Protein AF-A0A3B3VKR7-F1 (afdb_monomer_lite)

Organism: NCBI:txid48699

Secondary structure (DSSP, 8-state):
---------TTS-------TTTTS-SS--GGGGGG---HHHHHHHHHHHHHHHHHHHHHHHHHHHHHHHHHHHHSTT--SSSPPPHHHHHHHHHHHHHHHHHHHHHTT-

InterPro domains:
  IPR011598 Myc-type, basic helix-loop-helix (bHLH) domain [PF00010] (49-99)
  IPR011598 Myc-type, basic helix-loop-helix (bHLH) domain [PS50888] (48-100)
  IPR011598 Myc-type, basic helix-loop-helix (bHLH) domain [SM00353] (54-106)
  IPR036638 Helix-loop-helix DNA-binding domain superfamily [G3DSA:4.10.280.10] (43-102)
  IPR036638 Helix-loop-helix DNA-binding domain superfamily [SSF47459] (47-99)
  IPR050359 Basic helix-loop-helix transcription factors [PTHR19290] (41-98)

Sequence (109 aa):
CGGPSGRVGIDGREFCEASPCAIVELRLGPALHYLQPDRCALERAQRRRRLAANARERRRMLGLNVAFDRLRSVIPNLESEKKLSKSETLQMAQIYIKSSSIHSADVRE

Radius of gyration: 29.19 Å; chains: 1; bounding box: 73×37×66 Å

pLDDT: mean 73.1, std 21.74, range [35.59, 98.5]

Foldseek 3Di:
DDDDPDDDDPPPDPPPVPDPPPPPPPDDDPPPPVPDPPVVVVVVVVVVVVVVVVVVVVVVVVVVVVVLVVLLVPQPPSPDPDDDDPVVSVVSSVVRVVVVVVVVVVVPD

Structure (mmCIF, N/CA/C/O backbone):
data_AF-A0A3B3VKR7-F1
#
_entry.id   AF-A0A3B3VKR7-F1
#
loop_
_atom_site.group_PDB
_atom_site.id
_atom_site.type_symbol
_atom_site.label_atom_id
_atom_site.label_alt_id
_atom_site.label_comp_id
_atom_site.label_asym_id
_atom_site.label_entity_id
_atom_site.label_seq_id
_atom_site.pdbx_PDB_ins_code
_atom_site.Cartn_x
_atom_site.Cartn_y
_atom_site.Cartn_z
_atom_site.occupancy
_atom_site.B_iso_or_equiv
_atom_site.auth_seq_id
_atom_site.auth_comp_id
_atom_site.auth_asym_id
_atom_site.auth_atom_id
_atom_site.pdbx_PDB_model_num
ATOM 1 N N . CYS A 1 1 ? 25.132 9.930 -29.732 1.00 36.75 1 CYS A N 1
ATOM 2 C CA . CYS A 1 1 ? 24.495 10.605 -28.582 1.00 36.75 1 CYS A CA 1
ATOM 3 C C . CYS A 1 1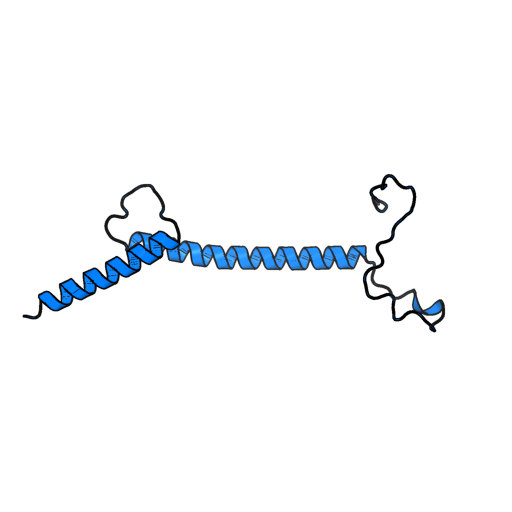 ? 25.061 10.042 -27.283 1.00 36.75 1 CYS A C 1
ATOM 5 O O . CYS A 1 1 ? 24.827 8.873 -27.026 1.00 36.75 1 CYS A O 1
ATOM 7 N N . GLY A 1 2 ? 25.812 10.858 -26.529 1.00 41.97 2 GLY A N 1
ATOM 8 C CA . GLY A 1 2 ? 26.263 10.611 -25.148 1.00 41.97 2 GLY A CA 1
ATOM 9 C C . GLY A 1 2 ? 27.109 9.355 -24.917 1.00 41.97 2 GLY A C 1
ATOM 10 O O . GLY A 1 2 ? 26.554 8.298 -24.638 1.00 41.97 2 GLY A O 1
ATOM 11 N N . GLY A 1 3 ? 28.438 9.479 -25.006 1.00 41.31 3 GLY A N 1
ATOM 12 C CA . GLY A 1 3 ? 29.381 8.430 -24.589 1.00 41.31 3 GLY A CA 1
ATOM 13 C C . GLY A 1 3 ? 29.294 8.112 -23.085 1.00 41.31 3 GLY A C 1
ATOM 14 O O . GLY A 1 3 ? 28.635 8.847 -22.343 1.00 41.31 3 GLY A O 1
ATOM 15 N N . PRO A 1 4 ? 29.924 7.018 -22.617 1.00 46.22 4 PRO A N 1
ATOM 16 C CA . PRO A 1 4 ? 29.790 6.574 -21.238 1.00 46.22 4 PRO A CA 1
ATOM 17 C C . PRO A 1 4 ? 30.470 7.587 -20.315 1.00 46.22 4 PRO A C 1
ATOM 19 O O . PRO A 1 4 ? 31.675 7.810 -20.389 1.00 46.22 4 PRO A O 1
ATOM 22 N N . SER A 1 5 ? 29.695 8.224 -19.439 1.00 46.44 5 SER A N 1
ATOM 23 C CA . SER A 1 5 ? 30.244 9.025 -18.348 1.00 46.44 5 SER A CA 1
ATOM 24 C C . SER A 1 5 ? 30.885 8.093 -17.320 1.00 46.44 5 SER A C 1
ATOM 26 O O . SER A 1 5 ? 30.229 7.648 -16.379 1.00 46.44 5 SER A O 1
ATOM 28 N N . GLY A 1 6 ? 32.165 7.781 -17.515 1.00 44.81 6 GLY A N 1
ATOM 29 C CA . GLY A 1 6 ? 33.011 7.210 -16.474 1.00 44.81 6 GLY A CA 1
ATOM 30 C C . GLY A 1 6 ? 33.289 8.268 -15.407 1.00 44.81 6 GLY A C 1
ATOM 31 O O . GLY A 1 6 ? 33.649 9.401 -15.727 1.00 44.81 6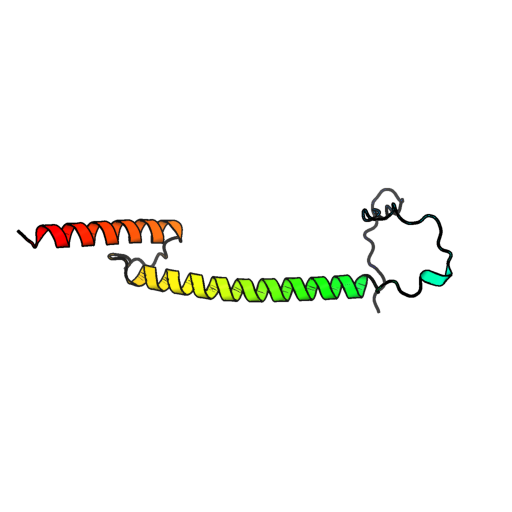 GLY A O 1
ATOM 32 N N . ARG A 1 7 ? 33.103 7.928 -14.129 1.00 50.44 7 ARG A N 1
ATOM 33 C CA . ARG A 1 7 ? 33.692 8.721 -13.044 1.00 50.44 7 ARG A CA 1
ATOM 34 C C . ARG A 1 7 ? 35.173 8.369 -12.984 1.00 50.44 7 ARG A C 1
ATOM 36 O O . ARG A 1 7 ? 35.508 7.209 -12.775 1.00 50.44 7 ARG A O 1
ATOM 43 N N . VAL A 1 8 ? 36.033 9.363 -13.171 1.00 45.84 8 VAL A N 1
ATOM 44 C CA . VAL A 1 8 ? 37.482 9.229 -12.995 1.00 45.84 8 VAL A CA 1
ATOM 45 C C . VAL A 1 8 ? 37.765 9.057 -11.501 1.00 45.84 8 VAL A C 1
ATOM 47 O O . VAL A 1 8 ? 37.496 9.959 -10.709 1.00 45.84 8 VAL A O 1
ATOM 50 N N . GLY A 1 9 ? 38.249 7.877 -11.111 1.00 45.81 9 GLY A N 1
ATOM 51 C CA . GLY A 1 9 ? 38.840 7.638 -9.795 1.00 45.81 9 GLY A CA 1
ATOM 52 C C . GLY A 1 9 ? 40.265 8.197 -9.731 1.00 45.81 9 GLY A C 1
ATOM 53 O O . GLY A 1 9 ? 40.959 8.259 -10.743 1.00 45.81 9 GLY A O 1
ATOM 54 N N . ILE A 1 10 ? 40.692 8.603 -8.537 1.00 50.38 10 ILE A N 1
ATOM 55 C CA . ILE A 1 10 ? 41.917 9.379 -8.275 1.00 50.38 10 ILE A CA 1
ATOM 56 C C . ILE A 1 10 ? 43.250 8.622 -8.459 1.00 50.38 10 ILE A C 1
ATOM 58 O O . ILE A 1 10 ? 44.297 9.248 -8.349 1.00 50.38 10 ILE A O 1
ATOM 62 N N . ASP A 1 11 ? 43.237 7.331 -8.809 1.00 44.78 11 ASP A N 1
ATOM 63 C CA . ASP A 1 11 ? 44.452 6.497 -8.908 1.00 44.78 11 ASP A CA 1
ATOM 64 C C . ASP A 1 11 ? 44.808 6.030 -10.332 1.00 44.78 11 ASP A C 1
ATOM 66 O O . ASP A 1 11 ? 45.650 5.149 -10.509 1.00 44.78 11 ASP A O 1
ATOM 70 N N . GLY A 1 12 ? 44.187 6.595 -11.374 1.00 43.94 12 GLY A N 1
ATOM 71 C CA . GLY A 1 12 ? 44.636 6.417 -12.766 1.00 43.94 12 GLY A CA 1
ATOM 72 C C . GLY A 1 12 ? 44.639 4.977 -13.306 1.00 43.94 12 GLY A C 1
ATOM 73 O O . GLY A 1 12 ? 45.137 4.741 -14.404 1.00 43.94 12 GLY A O 1
ATOM 74 N N . ARG A 1 13 ? 44.074 4.009 -12.575 1.00 41.12 13 ARG A N 1
ATOM 75 C CA . ARG A 1 13 ? 43.765 2.666 -13.074 1.00 41.12 13 ARG A CA 1
ATOM 76 C C . ARG A 1 13 ? 42.264 2.567 -13.294 1.00 41.12 13 ARG A C 1
ATOM 78 O O . ARG A 1 13 ? 41.493 2.683 -12.344 1.00 41.12 13 ARG A O 1
ATOM 85 N N . GLU A 1 14 ? 41.855 2.319 -14.536 1.00 38.94 14 GLU A N 1
ATOM 86 C CA . GLU A 1 14 ? 40.519 1.815 -14.857 1.00 38.94 14 GLU A CA 1
ATOM 87 C C . GLU A 1 14 ? 40.344 0.446 -14.192 1.00 38.94 14 GLU A C 1
ATOM 89 O O . GLU A 1 14 ? 40.630 -0.603 -14.765 1.00 38.94 14 GLU A O 1
ATOM 94 N N . PHE A 1 15 ? 39.888 0.446 -12.942 1.00 35.59 15 PHE A N 1
ATOM 95 C CA . PHE A 1 15 ? 39.282 -0.740 -12.366 1.00 35.59 15 PHE A CA 1
ATOM 96 C C . PHE A 1 15 ? 37.910 -0.900 -13.017 1.00 35.59 15 PHE A C 1
ATOM 98 O O . PHE A 1 15 ? 36.893 -0.409 -12.529 1.00 35.59 15 PHE A O 1
ATOM 105 N N . CYS A 1 16 ? 37.882 -1.607 -14.144 1.00 44.03 16 CYS A N 1
ATOM 106 C CA . CYS A 1 16 ? 36.711 -2.385 -14.500 1.00 44.03 16 CYS A CA 1
ATOM 107 C C . CYS A 1 16 ? 36.526 -3.389 -13.360 1.00 44.03 16 CYS A C 1
ATOM 109 O O . CYS A 1 16 ? 37.195 -4.421 -13.347 1.00 44.03 16 CYS A O 1
ATOM 111 N N . GLU A 1 17 ? 35.690 -3.074 -12.363 1.00 43.47 17 GLU A N 1
ATOM 112 C CA . GLU A 1 17 ? 35.211 -4.089 -11.426 1.00 43.47 17 GLU A CA 1
ATOM 113 C C . GLU A 1 17 ? 34.597 -5.204 -12.272 1.00 43.47 17 GLU A C 1
ATOM 115 O O . GLU A 1 17 ? 33.516 -5.072 -12.855 1.00 43.47 17 GLU A O 1
ATOM 120 N N . ALA A 1 18 ? 35.364 -6.280 -12.424 1.00 46.53 18 ALA A N 1
ATOM 121 C CA . ALA A 1 18 ? 34.959 -7.456 -13.149 1.00 46.53 18 ALA A CA 1
ATOM 122 C C . ALA A 1 18 ? 33.720 -8.016 -12.447 1.00 46.53 18 ALA A C 1
ATOM 124 O O . ALA A 1 18 ? 33.784 -8.561 -11.348 1.00 46.53 18 ALA A O 1
ATOM 125 N N . SER A 1 19 ? 32.569 -7.843 -13.095 1.00 49.25 19 SER A N 1
ATOM 126 C CA . SER A 1 19 ? 31.324 -8.508 -12.727 1.00 49.25 19 SER A CA 1
ATOM 127 C C . SER A 1 19 ? 31.571 -10.031 -12.653 1.00 49.25 19 SER A C 1
ATOM 129 O O . SER A 1 19 ? 32.258 -10.568 -13.527 1.00 49.25 19 SER A O 1
ATOM 131 N N . PRO A 1 20 ? 31.038 -10.745 -11.642 1.00 49.56 20 PRO A N 1
ATOM 132 C CA . PRO A 1 20 ? 31.593 -11.996 -11.096 1.00 49.56 20 PRO A CA 1
ATOM 133 C C . PRO A 1 20 ? 31.426 -13.265 -11.960 1.00 49.56 20 PRO A C 1
ATOM 135 O O . PRO A 1 20 ? 31.461 -14.374 -11.437 1.00 49.56 20 PRO A O 1
ATOM 138 N N . CYS A 1 21 ? 31.274 -13.150 -13.280 1.00 46.84 21 CYS A N 1
ATOM 139 C CA . CYS A 1 21 ? 31.112 -14.303 -14.176 1.00 46.84 21 CYS A CA 1
ATOM 140 C C . CYS A 1 21 ? 32.344 -14.596 -15.051 1.00 46.84 21 CYS A C 1
ATOM 142 O O . CYS A 1 21 ? 32.295 -15.492 -15.891 1.00 46.84 21 CYS A O 1
ATOM 144 N N . ALA A 1 22 ? 33.461 -13.890 -14.852 1.00 46.84 22 ALA A N 1
ATOM 145 C CA . ALA A 1 22 ? 34.687 -14.037 -15.644 1.00 46.84 22 ALA A CA 1
ATOM 146 C C . ALA A 1 22 ? 35.528 -15.294 -15.300 1.00 46.84 22 ALA A C 1
ATOM 148 O O . ALA A 1 22 ? 36.752 -15.247 -15.331 1.00 46.84 22 ALA A O 1
ATOM 149 N N . ILE A 1 23 ? 34.892 -16.423 -14.962 1.00 48.56 23 ILE A N 1
ATOM 150 C CA . ILE A 1 23 ? 35.570 -17.729 -14.787 1.00 48.56 23 ILE A CA 1
ATOM 151 C C . ILE A 1 23 ? 35.311 -18.665 -15.985 1.00 48.56 23 ILE A C 1
ATOM 153 O O . ILE A 1 23 ? 35.904 -19.735 -16.081 1.00 48.56 23 ILE A O 1
ATOM 157 N N . VAL A 1 24 ? 34.494 -18.260 -16.965 1.00 48.22 24 VAL A N 1
ATOM 158 C CA . VAL A 1 24 ? 34.157 -19.109 -18.124 1.00 48.22 24 VAL A CA 1
ATOM 159 C C . VAL A 1 24 ? 34.626 -18.495 -19.444 1.00 48.22 24 VAL A C 1
ATOM 161 O O . VAL A 1 24 ? 33.865 -18.411 -20.399 1.00 48.22 24 VAL A O 1
ATOM 164 N N . GLU A 1 25 ? 35.875 -18.031 -19.517 1.00 50.16 25 GLU A N 1
ATOM 165 C CA . GLU A 1 25 ? 36.420 -17.469 -20.765 1.00 50.16 25 GLU A CA 1
ATOM 166 C C . GLU A 1 25 ? 37.803 -18.029 -21.119 1.00 50.16 25 GLU A C 1
ATOM 168 O O . GLU A 1 25 ? 38.749 -17.316 -21.437 1.00 50.16 25 GLU A O 1
ATOM 173 N N . LEU A 1 26 ? 37.921 -19.358 -21.101 1.00 50.84 26 LEU A N 1
ATOM 174 C CA . LEU A 1 26 ? 39.020 -20.055 -21.763 1.00 50.84 26 LEU A CA 1
ATOM 175 C C . LEU A 1 26 ? 38.446 -21.041 -22.787 1.00 50.84 26 LEU A C 1
ATOM 177 O O . LEU A 1 26 ? 37.963 -22.107 -22.415 1.00 50.84 26 LEU A O 1
ATOM 181 N N . ARG A 1 27 ? 38.588 -20.674 -24.075 1.00 49.75 27 ARG A N 1
ATOM 182 C CA . ARG A 1 27 ? 38.515 -21.508 -25.304 1.00 49.75 27 ARG A CA 1
ATOM 183 C C . ARG A 1 27 ? 37.345 -21.341 -26.290 1.00 49.75 27 ARG A C 1
ATOM 185 O O . ARG A 1 27 ? 36.948 -22.329 -26.898 1.00 49.75 27 ARG A O 1
ATOM 192 N N . LEU A 1 28 ? 36.878 -20.130 -26.594 1.00 47.75 28 LEU A N 1
ATOM 193 C CA . LEU A 1 28 ? 36.127 -19.898 -27.845 1.00 47.75 28 LEU A CA 1
ATOM 194 C C . LEU A 1 28 ? 36.591 -18.589 -28.503 1.00 47.75 28 LEU A C 1
ATOM 196 O O . LEU A 1 28 ? 36.655 -17.555 -27.853 1.00 47.75 28 LEU A O 1
ATOM 200 N N . GLY A 1 29 ? 37.003 -18.670 -29.772 1.00 50.06 29 GLY A N 1
ATOM 201 C CA . GLY A 1 29 ? 37.674 -17.593 -30.510 1.00 50.06 29 GLY A CA 1
ATOM 202 C C . GLY A 1 29 ? 36.813 -16.349 -30.816 1.00 50.06 29 GLY A C 1
ATOM 203 O O . GLY A 1 29 ? 35.619 -16.316 -30.519 1.00 50.06 29 GLY A O 1
ATOM 204 N N . PRO A 1 30 ? 37.398 -15.330 -31.479 1.00 55.03 30 PRO A N 1
ATOM 205 C CA . PRO A 1 30 ? 36.837 -13.975 -31.619 1.00 55.03 30 PRO A CA 1
ATOM 206 C C . PRO A 1 30 ? 35.536 -13.857 -32.442 1.00 55.03 30 PRO A C 1
ATOM 208 O O . PRO A 1 30 ? 34.953 -12.778 -32.518 1.00 55.03 30 PRO A O 1
ATOM 211 N N . ALA A 1 31 ? 35.038 -14.946 -33.032 1.00 51.69 31 ALA A N 1
ATOM 212 C CA . ALA A 1 31 ? 33.827 -14.950 -33.855 1.00 51.69 31 ALA A CA 1
ATOM 213 C C . ALA A 1 31 ? 32.506 -14.924 -33.053 1.00 51.69 31 ALA A C 1
ATOM 215 O O . ALA A 1 31 ? 31.459 -14.655 -33.638 1.00 51.69 31 ALA A O 1
ATOM 216 N N . LEU A 1 32 ? 32.517 -15.171 -31.734 1.00 47.47 32 LEU A N 1
ATOM 217 C CA . LEU A 1 32 ? 31.286 -15.199 -30.917 1.00 47.47 32 LEU A CA 1
ATOM 218 C C . LEU A 1 32 ? 30.973 -13.890 -30.168 1.00 47.47 32 LEU A C 1
ATOM 220 O O . LEU A 1 32 ? 29.984 -13.817 -29.442 1.00 47.47 32 LEU A O 1
ATOM 224 N N . HIS A 1 33 ? 31.757 -12.828 -30.364 1.00 50.44 33 HIS A N 1
ATOM 225 C CA . HIS A 1 33 ? 31.560 -11.559 -29.649 1.00 50.44 33 HIS A CA 1
ATOM 226 C C . HIS A 1 33 ? 30.389 -10.702 -30.197 1.00 50.44 33 HIS A C 1
ATOM 228 O O . HIS A 1 33 ? 29.950 -9.754 -29.552 1.00 50.44 33 HIS A O 1
ATOM 234 N N . TYR A 1 34 ? 29.828 -11.041 -31.365 1.00 49.16 34 TYR A N 1
ATOM 235 C CA . TYR A 1 34 ? 28.805 -10.235 -32.060 1.00 49.16 34 TYR A CA 1
ATOM 236 C C . TYR A 1 34 ? 27.357 -10.425 -31.572 1.00 49.16 34 TYR A C 1
ATOM 238 O O . TYR A 1 34 ? 26.442 -9.806 -32.110 1.00 49.16 34 TYR A O 1
ATOM 246 N N . LEU A 1 35 ? 27.128 -11.250 -30.548 1.00 55.62 35 LEU A N 1
ATOM 247 C CA . LEU A 1 35 ? 25.798 -11.489 -29.967 1.00 55.62 35 LEU A CA 1
ATOM 248 C C . LEU A 1 35 ? 25.722 -11.124 -28.477 1.00 55.62 35 LEU A C 1
ATOM 250 O O . LEU A 1 35 ? 24.847 -11.614 -27.763 1.00 55.62 35 LEU A O 1
ATOM 254 N N . GLN A 1 36 ? 26.610 -10.261 -27.977 1.00 54.91 36 GLN A N 1
ATOM 255 C CA . GLN A 1 36 ? 26.451 -9.732 -26.623 1.00 54.91 36 GLN A CA 1
ATOM 256 C C . GLN A 1 36 ? 25.362 -8.641 -26.611 1.00 54.91 36 GLN A C 1
ATOM 258 O O . GLN A 1 36 ? 25.486 -7.650 -27.332 1.00 54.91 36 GLN A O 1
ATOM 263 N N . PRO A 1 37 ? 24.283 -8.792 -25.813 1.00 57.81 37 PRO A N 1
ATOM 264 C CA . PRO A 1 37 ? 23.248 -7.773 -25.693 1.00 57.81 37 PRO A CA 1
ATOM 265 C C . PRO A 1 37 ? 23.877 -6.455 -25.247 1.00 57.81 37 PRO A C 1
ATOM 267 O O . PRO A 1 37 ? 24.616 -6.433 -24.261 1.00 57.81 37 PRO A O 1
ATOM 270 N N . ASP A 1 38 ? 23.560 -5.366 -25.945 1.00 73.00 38 ASP A N 1
ATOM 271 C CA . ASP A 1 38 ? 24.039 -4.027 -25.606 1.00 73.00 38 ASP A CA 1
ATOM 272 C C . ASP A 1 38 ? 23.735 -3.735 -24.122 1.00 73.00 38 ASP A C 1
ATOM 274 O O . ASP A 1 38 ? 22.569 -3.640 -23.712 1.00 73.00 38 ASP A O 1
ATOM 278 N N . ARG A 1 39 ? 24.780 -3.680 -23.279 1.00 68.69 39 ARG A N 1
ATOM 279 C CA . ARG A 1 39 ? 24.643 -3.664 -21.808 1.00 68.69 39 ARG A CA 1
ATOM 280 C C . ARG A 1 39 ? 23.797 -2.480 -21.337 1.00 68.69 39 ARG A C 1
ATOM 282 O O . ARG A 1 39 ? 22.963 -2.633 -20.445 1.00 68.69 39 ARG A O 1
ATOM 289 N N . CYS A 1 40 ? 23.890 -1.350 -22.039 1.00 76.75 40 CYS A N 1
ATOM 290 C CA . CYS A 1 40 ? 23.039 -0.184 -21.816 1.00 76.75 40 CYS A CA 1
ATOM 291 C C . CYS A 1 40 ? 21.545 -0.479 -22.051 1.00 76.75 40 CYS A C 1
ATOM 293 O O . CYS A 1 40 ? 20.675 0.023 -21.333 1.00 76.75 40 CYS A O 1
ATOM 295 N N . ALA A 1 41 ? 21.202 -1.266 -23.073 1.00 83.88 41 ALA A N 1
ATOM 296 C CA . ALA A 1 41 ? 19.819 -1.629 -23.370 1.00 83.88 41 ALA A CA 1
ATOM 297 C C . ALA A 1 41 ? 19.247 -2.583 -22.311 1.00 83.88 41 ALA A C 1
ATOM 299 O O . ALA A 1 41 ? 18.093 -2.411 -21.892 1.00 83.88 41 ALA A O 1
ATOM 300 N N . LEU A 1 42 ? 20.063 -3.527 -21.831 1.00 84.44 42 LEU A N 1
ATOM 301 C CA . LEU A 1 42 ? 19.696 -4.441 -20.751 1.00 84.44 42 LEU A CA 1
ATOM 302 C C . LEU A 1 42 ? 19.456 -3.687 -19.437 1.00 84.44 42 LEU A C 1
ATOM 304 O O . LEU A 1 42 ? 18.407 -3.866 -18.817 1.00 84.44 42 LEU A O 1
ATOM 308 N N . GLU A 1 43 ? 20.353 -2.782 -19.051 1.00 85.25 43 GLU A N 1
ATOM 309 C CA . GLU A 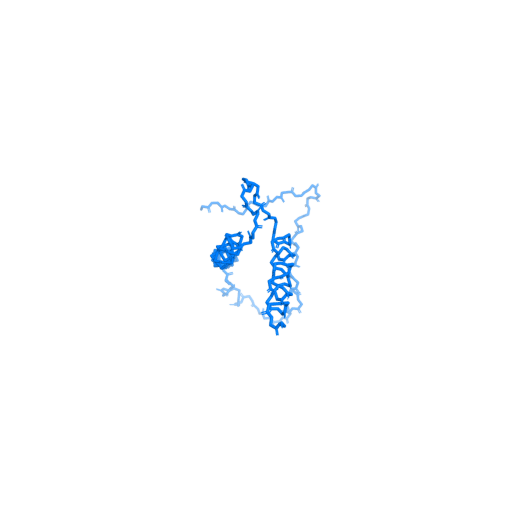1 43 ? 20.193 -1.946 -17.855 1.00 85.25 43 GLU A CA 1
ATOM 310 C C . GLU A 1 43 ? 18.936 -1.072 -17.927 1.00 85.25 43 GLU A C 1
ATOM 312 O O . GLU A 1 43 ? 18.145 -1.017 -16.979 1.00 85.25 43 GLU A O 1
ATOM 317 N N . ARG A 1 44 ? 18.675 -0.435 -19.078 1.00 90.56 44 ARG A N 1
ATOM 318 C CA . ARG A 1 44 ? 17.436 0.334 -19.290 1.00 90.56 44 ARG A CA 1
ATOM 319 C C . ARG A 1 44 ? 16.199 -0.557 -19.174 1.00 90.56 44 ARG A C 1
ATOM 321 O O . ARG A 1 44 ? 15.208 -0.145 -18.568 1.00 90.56 44 ARG A O 1
ATOM 328 N N . ALA A 1 45 ? 16.234 -1.773 -19.719 1.00 91.44 45 ALA A N 1
ATOM 329 C CA . ALA A 1 45 ? 15.135 -2.729 -19.604 1.00 91.44 45 ALA A CA 1
ATOM 330 C C . ALA A 1 45 ? 14.909 -3.179 -18.152 1.00 91.44 45 ALA A C 1
ATOM 332 O O . ALA A 1 45 ? 13.767 -3.186 -17.686 1.00 91.44 45 ALA A O 1
ATOM 333 N N . GLN A 1 46 ? 15.975 -3.479 -17.410 1.00 93.56 46 GLN A N 1
ATOM 334 C CA . GLN A 1 46 ? 15.910 -3.810 -15.985 1.00 93.56 46 GLN A CA 1
ATOM 335 C C . GLN A 1 46 ? 15.352 -2.643 -15.162 1.00 93.56 46 GLN A C 1
ATOM 337 O O . GLN A 1 46 ? 14.466 -2.841 -14.325 1.00 93.56 46 GLN A O 1
ATOM 342 N N . ARG A 1 47 ? 15.784 -1.407 -15.446 1.00 94.44 47 ARG A N 1
ATOM 343 C CA . ARG A 1 47 ? 15.249 -0.194 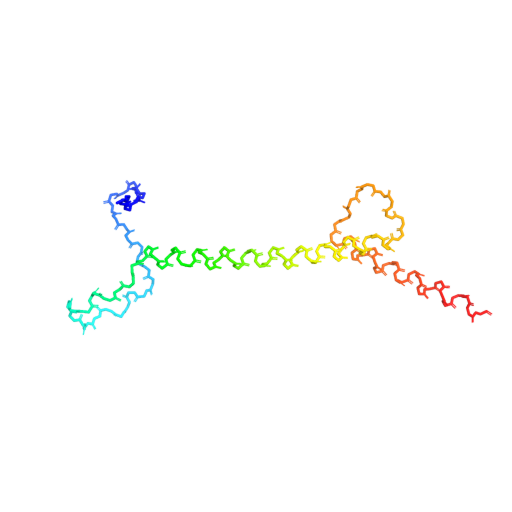-14.812 1.00 94.44 47 ARG A CA 1
ATOM 344 C C . ARG A 1 47 ? 13.751 -0.051 -15.063 1.00 94.44 47 ARG A C 1
ATOM 346 O O . ARG A 1 47 ? 13.001 0.162 -14.114 1.00 94.44 47 ARG A O 1
ATOM 353 N N . ARG A 1 48 ? 13.294 -0.230 -16.309 1.00 95.81 48 ARG A N 1
ATOM 354 C CA . ARG A 1 48 ? 11.860 -0.211 -16.656 1.00 95.81 48 ARG A CA 1
ATOM 355 C C . ARG A 1 48 ? 11.074 -1.277 -15.890 1.00 95.81 48 ARG A C 1
ATOM 357 O O . ARG A 1 48 ? 10.026 -0.963 -15.329 1.00 95.81 48 ARG A O 1
ATOM 364 N N . ARG A 1 49 ? 11.594 -2.507 -15.801 1.00 96.50 49 ARG A N 1
ATOM 365 C CA . ARG A 1 49 ? 10.966 -3.603 -15.038 1.00 96.50 49 ARG A CA 1
ATOM 366 C C . ARG A 1 49 ? 10.833 -3.257 -13.554 1.00 96.50 49 ARG A C 1
ATOM 368 O O . ARG A 1 49 ? 9.745 -3.410 -13.000 1.00 96.50 49 ARG A O 1
ATOM 375 N N . ARG A 1 50 ? 11.894 -2.728 -12.935 1.00 97.69 50 ARG A N 1
ATOM 376 C CA . ARG A 1 50 ? 11.872 -2.256 -11.539 1.00 97.69 50 ARG A CA 1
ATOM 377 C C . ARG A 1 50 ? 10.853 -1.140 -11.323 1.00 97.69 50 ARG A C 1
ATOM 379 O O . ARG A 1 50 ? 10.067 -1.211 -10.386 1.00 97.69 50 ARG A O 1
ATOM 386 N N . LEU A 1 51 ? 10.820 -0.135 -12.199 1.00 97.94 51 LEU A N 1
ATOM 387 C CA . LEU A 1 51 ? 9.856 0.967 -12.101 1.00 97.94 51 LEU A CA 1
ATOM 388 C C . LEU A 1 51 ? 8.408 0.471 -12.213 1.00 97.94 51 LEU A C 1
ATOM 390 O O . LEU A 1 51 ? 7.558 0.873 -11.418 1.00 97.94 51 LEU A O 1
ATOM 394 N N . ALA A 1 52 ? 8.138 -0.444 -13.147 1.00 97.62 52 ALA A N 1
ATOM 395 C CA . ALA A 1 52 ? 6.825 -1.062 -13.292 1.00 97.62 52 ALA A CA 1
ATOM 396 C C . ALA A 1 52 ? 6.433 -1.878 -12.047 1.00 97.62 52 ALA A C 1
ATOM 398 O O . ALA A 1 52 ? 5.293 -1.785 -11.593 1.00 97.62 52 ALA A O 1
ATOM 399 N N . ALA A 1 53 ? 7.370 -2.633 -11.464 1.00 97.69 53 ALA A N 1
ATOM 400 C CA . ALA A 1 53 ? 7.149 -3.365 -10.217 1.00 97.69 53 ALA A CA 1
ATOM 401 C C . ALA A 1 53 ? 6.835 -2.423 -9.043 1.00 97.69 53 ALA A C 1
ATOM 403 O O . ALA A 1 53 ? 5.825 -2.607 -8.368 1.00 97.69 53 ALA A O 1
ATOM 404 N N . ASN A 1 54 ? 7.613 -1.352 -8.875 1.00 98.50 54 ASN A N 1
ATOM 405 C CA . ASN A 1 54 ? 7.380 -0.347 -7.835 1.00 98.50 54 ASN A CA 1
ATOM 406 C C . ASN A 1 54 ? 6.026 0.360 -8.004 1.00 98.50 54 ASN A C 1
ATOM 408 O O . ASN A 1 54 ? 5.354 0.674 -7.025 1.00 98.50 54 ASN A O 1
ATOM 412 N N . ALA A 1 55 ? 5.595 0.621 -9.241 1.00 98.44 55 ALA A N 1
ATOM 413 C CA . ALA A 1 55 ? 4.275 1.191 -9.504 1.00 98.44 55 ALA A CA 1
ATOM 414 C C . ALA A 1 55 ? 3.138 0.237 -9.100 1.00 98.44 55 ALA A C 1
ATOM 416 O O . ALA A 1 55 ? 2.130 0.692 -8.559 1.00 98.44 55 ALA A O 1
ATOM 417 N N . ARG A 1 56 ? 3.300 -1.073 -9.325 1.00 98.44 56 ARG A N 1
ATOM 418 C CA . ARG A 1 56 ? 2.331 -2.082 -8.871 1.00 98.44 56 ARG A CA 1
ATOM 419 C C . ARG A 1 56 ? 2.259 -2.149 -7.349 1.00 98.44 56 ARG A C 1
ATOM 421 O O . ARG A 1 56 ? 1.156 -2.102 -6.814 1.00 98.44 56 ARG A O 1
ATOM 428 N N . GLU A 1 57 ? 3.399 -2.173 -6.661 1.00 98.38 57 GLU A N 1
ATOM 429 C CA . GLU A 1 57 ? 3.400 -2.239 -5.194 1.00 98.38 57 GLU A CA 1
ATOM 430 C C . GLU A 1 57 ? 2.810 -0.976 -4.564 1.00 98.38 57 GLU A C 1
ATOM 432 O O . GLU A 1 57 ? 2.034 -1.070 -3.619 1.00 98.38 57 GLU A O 1
ATOM 437 N N . ARG A 1 58 ? 3.066 0.208 -5.140 1.00 98.44 58 ARG A N 1
ATOM 438 C CA . ARG A 1 58 ? 2.403 1.445 -4.696 1.00 98.44 58 ARG A CA 1
ATOM 439 C C . ARG A 1 58 ? 0.879 1.348 -4.778 1.00 98.44 58 ARG A C 1
ATOM 441 O O . ARG A 1 58 ? 0.205 1.759 -3.840 1.00 98.44 58 ARG A O 1
ATOM 448 N N . ARG A 1 59 ? 0.331 0.773 -5.855 1.00 98.06 59 ARG A N 1
ATOM 449 C CA . ARG A 1 59 ? -1.121 0.543 -5.977 1.00 98.06 59 ARG A CA 1
ATOM 450 C C . ARG A 1 59 ? -1.634 -0.471 -4.956 1.00 98.06 59 ARG A C 1
ATOM 452 O O . ARG A 1 59 ? -2.666 -0.225 -4.340 1.00 98.06 59 ARG A O 1
ATOM 459 N N . ARG A 1 60 ? -0.901 -1.567 -4.733 1.00 98.19 60 ARG A N 1
ATOM 460 C CA . ARG A 1 60 ? -1.237 -2.563 -3.703 1.00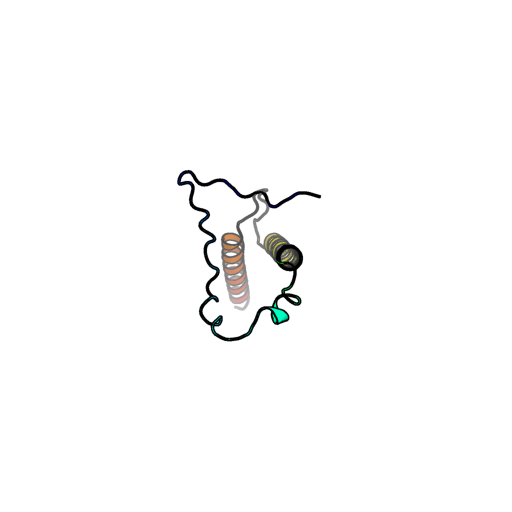 98.19 60 ARG A CA 1
ATOM 461 C C . ARG A 1 60 ? -1.304 -1.919 -2.315 1.00 98.19 60 ARG A C 1
ATOM 463 O O . ARG A 1 60 ? -2.292 -2.073 -1.602 1.00 98.19 60 ARG A O 1
ATOM 470 N N . MET A 1 61 ? -0.282 -1.136 -1.973 1.00 98.25 61 MET A N 1
ATOM 471 C CA . MET A 1 61 ? -0.185 -0.439 -0.693 1.00 98.25 61 MET A CA 1
ATOM 472 C C . MET A 1 61 ? -1.230 0.663 -0.527 1.00 98.25 61 MET A C 1
ATOM 474 O O . MET A 1 61 ? -1.709 0.859 0.587 1.00 98.25 61 MET A O 1
ATOM 478 N N . LEU A 1 62 ? -1.624 1.352 -1.604 1.00 97.31 62 LEU A N 1
ATOM 479 C CA . LEU A 1 62 ? -2.736 2.304 -1.567 1.00 97.31 62 LEU A CA 1
ATOM 480 C C . LEU A 1 62 ? -4.035 1.610 -1.139 1.00 97.31 62 LEU A C 1
ATOM 482 O O . LEU A 1 62 ? -4.701 2.098 -0.233 1.00 97.31 62 LEU A O 1
ATOM 486 N N . GLY A 1 63 ? -4.352 0.448 -1.721 1.00 96.81 63 GLY A N 1
ATOM 487 C CA . GLY A 1 63 ? -5.528 -0.339 -1.333 1.00 96.81 63 GLY A CA 1
ATOM 488 C C . GLY A 1 63 ? -5.507 -0.751 0.142 1.00 96.81 63 GLY A C 1
ATOM 489 O O . GLY A 1 63 ? -6.501 -0.592 0.848 1.00 96.81 63 GLY A O 1
ATOM 490 N N . LEU A 1 64 ? -4.347 -1.192 0.639 1.00 97.06 64 LEU A N 1
ATOM 491 C CA . LEU A 1 64 ? -4.164 -1.493 2.061 1.00 97.06 64 LEU A CA 1
ATOM 492 C C . LEU A 1 64 ? -4.379 -0.250 2.933 1.00 97.06 64 LEU A C 1
ATOM 494 O O . LEU A 1 64 ? -5.051 -0.326 3.957 1.00 97.06 64 LEU A O 1
ATOM 498 N N . ASN A 1 65 ? -3.827 0.899 2.544 1.00 96.44 65 ASN A N 1
ATOM 499 C CA . ASN A 1 65 ? -3.975 2.132 3.314 1.00 96.44 65 ASN A CA 1
ATOM 500 C C . ASN A 1 65 ? -5.443 2.593 3.372 1.00 96.44 65 ASN A C 1
ATOM 502 O O . ASN A 1 65 ? -5.892 2.990 4.442 1.00 96.44 65 ASN A O 1
ATOM 506 N N . VAL A 1 66 ? -6.203 2.442 2.280 1.00 96.06 66 VAL A N 1
ATOM 507 C CA . VAL A 1 66 ? -7.655 2.703 2.263 1.00 96.06 66 VAL A CA 1
ATOM 508 C C . VAL A 1 66 ? -8.395 1.789 3.242 1.00 96.06 66 VAL A C 1
ATOM 510 O O . VAL A 1 66 ? -9.288 2.244 3.952 1.00 96.06 66 VAL A O 1
ATOM 513 N N . ALA A 1 67 ? -8.024 0.509 3.332 1.00 96.31 67 ALA A N 1
ATOM 514 C CA . ALA A 1 67 ? -8.612 -0.400 4.316 1.00 96.31 67 ALA A CA 1
ATOM 515 C C . ALA A 1 67 ? -8.296 0.025 5.762 1.00 96.31 67 ALA A C 1
ATOM 517 O O . ALA A 1 67 ? -9.173 -0.033 6.620 1.00 96.31 67 ALA A O 1
ATOM 518 N N . PHE A 1 68 ? -7.081 0.518 6.028 1.00 95.81 68 PHE A N 1
ATOM 519 C CA . PHE A 1 68 ? -6.731 1.097 7.329 1.00 95.81 68 PHE A CA 1
ATOM 520 C C . PHE A 1 68 ? -7.546 2.355 7.648 1.00 95.81 68 PHE A C 1
ATOM 522 O O . PHE A 1 68 ? -7.960 2.528 8.789 1.00 95.81 68 PHE A O 1
ATOM 529 N N . ASP A 1 69 ? -7.804 3.221 6.667 1.00 92.75 69 ASP A N 1
ATOM 530 C CA . ASP A 1 69 ? -8.652 4.403 6.864 1.00 92.75 69 ASP A CA 1
ATOM 531 C C . ASP A 1 69 ? -10.103 4.014 7.182 1.00 92.75 69 ASP A C 1
ATOM 533 O O . ASP A 1 69 ? -10.711 4.583 8.087 1.00 92.75 69 ASP A O 1
ATOM 537 N N . ARG A 1 70 ? -10.635 2.976 6.525 1.00 93.62 70 ARG A N 1
ATOM 538 C CA . ARG A 1 70 ? -11.946 2.405 6.876 1.00 93.62 70 ARG A CA 1
ATOM 539 C C . ARG A 1 70 ? -11.954 1.822 8.287 1.00 93.62 70 ARG A C 1
ATOM 541 O O . ARG A 1 70 ? -12.888 2.076 9.037 1.00 93.62 70 ARG A O 1
ATOM 548 N N . LEU A 1 71 ? -10.907 1.093 8.673 1.00 93.94 71 LEU A N 1
ATOM 549 C CA . LEU A 1 71 ? -10.783 0.561 10.030 1.00 93.94 71 LEU A CA 1
ATOM 550 C C . LEU A 1 71 ? -10.770 1.686 11.077 1.00 93.94 71 LEU A C 1
ATOM 552 O O . LEU A 1 71 ? -11.438 1.580 12.095 1.00 93.94 71 LEU A O 1
ATOM 556 N N . ARG A 1 72 ? -10.070 2.792 10.808 1.00 92.88 72 ARG A N 1
ATOM 557 C CA . ARG A 1 72 ? -10.060 3.971 11.689 1.00 92.88 72 ARG A CA 1
ATOM 558 C C . ARG A 1 72 ? -11.448 4.577 11.883 1.00 92.88 72 ARG A C 1
ATOM 560 O O . ARG A 1 72 ? -11.759 4.976 12.994 1.00 92.88 72 ARG A O 1
ATOM 567 N N . SER A 1 73 ? -12.277 4.601 10.837 1.00 90.56 73 SER A N 1
ATOM 568 C CA . SER A 1 73 ? -13.629 5.177 10.908 1.00 90.56 73 SER A CA 1
ATOM 569 C C . SER A 1 73 ? -14.604 4.411 11.807 1.00 90.56 73 SER A C 1
ATOM 571 O O . SER A 1 73 ? -15.605 4.979 12.225 1.00 90.56 73 SER A O 1
ATOM 573 N N . VAL A 1 74 ? -14.326 3.137 12.105 1.00 90.88 74 VAL A N 1
ATOM 574 C CA . VAL A 1 74 ? -15.190 2.293 12.951 1.00 90.88 74 VAL A CA 1
ATOM 575 C C . VAL A 1 74 ? -14.661 2.126 14.377 1.00 90.88 74 VAL A C 1
ATOM 577 O O . VAL A 1 74 ? -15.332 1.518 15.205 1.00 90.88 74 VAL A O 1
ATOM 580 N N . ILE A 1 75 ? -13.460 2.631 14.677 1.00 89.44 75 ILE A N 1
ATOM 581 C CA . ILE A 1 75 ? -12.897 2.600 16.030 1.00 89.44 75 ILE A CA 1
ATOM 582 C C . ILE A 1 75 ? -13.506 3.767 16.830 1.00 89.44 75 ILE A C 1
ATOM 584 O O . ILE A 1 75 ? -13.351 4.918 16.415 1.00 89.44 75 ILE A O 1
ATOM 588 N N . PRO A 1 76 ? -14.168 3.511 17.976 1.00 85.25 76 PRO A N 1
ATOM 589 C CA . PRO A 1 76 ? -14.777 4.565 18.787 1.00 85.25 76 PRO A CA 1
ATOM 590 C C . PRO A 1 76 ? -13.752 5.584 19.294 1.00 85.25 76 PRO A C 1
ATOM 592 O O . PRO A 1 76 ? -12.599 5.238 19.553 1.00 85.25 76 PRO A O 1
ATOM 595 N N . ASN A 1 77 ? -14.196 6.827 19.501 1.00 70.38 77 ASN A N 1
ATOM 596 C CA . ASN A 1 77 ? -13.399 7.952 20.014 1.00 70.38 77 ASN A CA 1
ATOM 597 C C . ASN A 1 77 ? -12.245 8.408 19.107 1.00 70.38 77 ASN A C 1
ATOM 599 O O . ASN A 1 77 ? -11.385 9.174 19.541 1.00 70.38 77 ASN A O 1
ATOM 603 N N . LEU A 1 78 ? -12.234 7.999 17.835 1.00 66.62 78 LEU A N 1
ATOM 604 C CA . LEU A 1 78 ? -11.280 8.493 16.845 1.00 66.62 78 LEU A CA 1
ATOM 605 C C . LEU A 1 78 ? -11.742 9.794 16.165 1.00 66.62 78 LEU A C 1
ATOM 607 O O . LEU A 1 78 ? -11.497 10.006 14.983 1.00 66.62 78 LEU A O 1
ATOM 611 N N . GLU A 1 79 ? -12.395 10.680 16.920 1.00 58.03 79 GLU A N 1
ATOM 612 C CA . GLU A 1 79 ? -12.794 12.023 16.463 1.00 58.03 79 GLU A CA 1
ATOM 613 C C . GLU A 1 79 ? -11.650 13.046 16.559 1.00 58.03 79 GLU A C 1
ATOM 615 O O . GLU A 1 79 ? -11.845 14.251 16.432 1.00 58.03 79 GLU A O 1
ATOM 620 N N . SER A 1 80 ? -10.424 12.589 16.810 1.00 58.81 80 SER A N 1
ATOM 621 C CA . SER A 1 80 ? -9.251 13.458 16.814 1.00 58.81 80 SER A CA 1
ATOM 622 C C . SER A 1 80 ? -8.752 13.646 15.380 1.00 58.81 80 SER A C 1
ATOM 624 O O . SER A 1 80 ? -8.510 12.662 14.685 1.00 58.81 80 SER A O 1
ATOM 626 N N . GLU A 1 81 ? -8.468 14.883 14.956 1.00 66.44 81 GLU A N 1
ATOM 627 C CA . GLU A 1 81 ? -7.836 15.189 13.651 1.00 66.44 81 GLU A CA 1
ATOM 628 C C . GLU A 1 81 ? -6.503 14.442 13.403 1.00 66.44 81 GLU A C 1
ATOM 630 O O . GLU A 1 81 ? -5.965 14.409 12.292 1.00 66.44 81 GLU A O 1
ATOM 635 N N . LYS A 1 82 ? -5.948 13.807 14.441 1.00 79.00 82 LYS A N 1
ATOM 636 C CA . LYS A 1 82 ? -4.713 13.036 14.392 1.00 79.00 82 LYS A CA 1
ATOM 637 C C . LYS A 1 82 ? -4.948 11.607 13.887 1.00 79.00 82 LYS A C 1
ATOM 639 O O . LYS A 1 82 ? -5.454 10.742 14.597 1.00 79.00 82 LYS A O 1
ATOM 644 N N . LYS A 1 83 ? -4.439 11.315 12.686 1.00 84.12 83 LYS A N 1
ATOM 645 C CA . LYS A 1 83 ? -4.374 9.947 12.145 1.00 84.12 83 LYS A CA 1
ATOM 646 C C . LYS A 1 83 ? -3.428 9.063 12.969 1.00 84.12 83 LYS A C 1
ATOM 648 O O . LYS A 1 83 ? -2.228 9.325 13.021 1.00 84.12 83 LYS A O 1
ATOM 653 N N 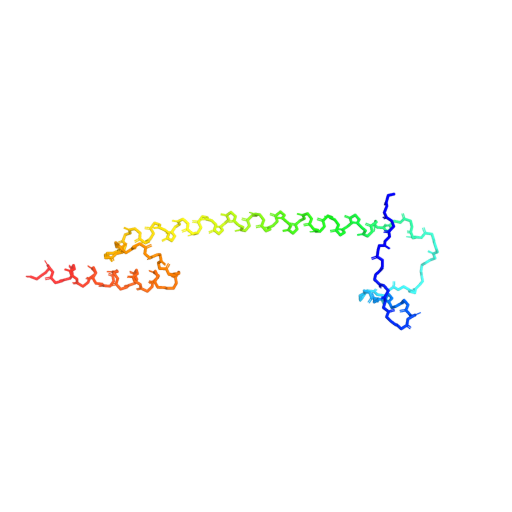. LEU A 1 84 ? -3.955 7.977 13.536 1.00 87.12 84 LEU A N 1
ATOM 654 C CA . LEU A 1 84 ? -3.160 6.948 14.217 1.00 87.12 84 LEU A CA 1
ATOM 655 C C . LEU A 1 84 ? -2.208 6.216 13.263 1.00 87.12 84 LEU A C 1
ATOM 657 O O . LEU A 1 84 ? -2.538 5.945 12.097 1.00 87.12 84 LEU A O 1
ATOM 661 N N . SER A 1 85 ? -1.057 5.792 13.786 1.00 93.56 85 SER A N 1
ATOM 662 C CA . SER A 1 85 ? -0.168 4.869 13.083 1.00 93.56 85 SER A CA 1
ATOM 663 C C . SER A 1 85 ? -0.856 3.520 12.832 1.00 93.56 85 SER A C 1
ATOM 665 O O . SER A 1 85 ? -1.892 3.188 13.416 1.00 93.56 85 SER A O 1
ATOM 667 N N . LYS A 1 86 ? -0.280 2.706 11.940 1.00 94.50 86 LYS A N 1
ATOM 668 C CA . LYS A 1 86 ? -0.820 1.369 11.636 1.00 94.50 86 LYS A CA 1
ATOM 669 C C . LYS A 1 86 ? -0.842 0.469 12.872 1.00 94.50 86 LYS A C 1
ATOM 671 O O . LYS A 1 86 ? -1.823 -0.235 13.073 1.00 94.50 86 LYS A O 1
ATOM 676 N N . SER A 1 87 ? 0.203 0.524 13.699 1.00 96.19 87 SER A N 1
ATOM 677 C CA . SER A 1 87 ? 0.288 -0.274 14.927 1.00 96.19 87 SER A CA 1
ATOM 678 C C . SER A 1 87 ? -0.798 0.118 15.921 1.00 96.19 87 SER A C 1
ATOM 680 O O . SER A 1 87 ? -1.553 -0.736 16.374 1.00 96.19 87 SER A O 1
ATOM 682 N N . GLU A 1 88 ? -0.922 1.416 16.202 1.00 93.00 88 GLU A N 1
ATOM 683 C CA . GLU A 1 88 ? -1.934 1.932 17.132 1.00 93.00 88 GLU A CA 1
ATOM 684 C C . GLU A 1 88 ? -3.348 1.595 16.647 1.00 93.00 88 GLU A C 1
ATOM 686 O O . GLU A 1 88 ? -4.181 1.152 17.429 1.00 93.00 88 GLU A O 1
ATOM 691 N N . THR A 1 89 ? -3.605 1.717 15.338 1.00 93.94 89 THR A N 1
ATOM 692 C CA . THR A 1 89 ? -4.906 1.352 14.749 1.00 93.94 89 THR A CA 1
ATOM 693 C C . THR A 1 89 ? -5.248 -0.120 15.024 1.00 93.94 89 THR A C 1
ATOM 695 O O . THR A 1 89 ? -6.378 -0.428 15.394 1.00 93.94 89 THR A O 1
ATOM 698 N N . LEU A 1 90 ? -4.282 -1.036 14.881 1.00 95.69 90 LEU A N 1
ATOM 699 C CA . LEU A 1 90 ? -4.499 -2.462 15.157 1.00 95.69 90 LEU A CA 1
ATOM 700 C C . LEU A 1 90 ? -4.725 -2.735 16.648 1.00 95.69 90 LEU A C 1
ATOM 702 O O . LEU A 1 90 ? -5.610 -3.516 16.992 1.00 95.69 90 LEU A O 1
ATOM 706 N N . GLN A 1 91 ? -3.961 -2.083 17.526 1.00 94.12 91 GLN A N 1
ATOM 707 C CA . GLN A 1 91 ? -4.129 -2.215 18.976 1.00 94.12 91 GLN A CA 1
ATOM 708 C C . GLN A 1 91 ? -5.516 -1.735 19.418 1.00 94.12 91 GLN A C 1
ATOM 710 O O . GLN A 1 91 ? -6.219 -2.452 20.128 1.00 94.12 91 GLN A O 1
ATOM 715 N N . MET A 1 92 ? -5.949 -0.570 18.934 1.00 92.81 92 MET A N 1
ATOM 716 C CA . MET A 1 92 ? -7.273 -0.026 19.238 1.00 92.81 92 MET A CA 1
ATOM 717 C C . MET A 1 92 ? -8.398 -0.909 18.697 1.00 92.81 92 MET A C 1
ATOM 719 O O . MET A 1 92 ? -9.365 -1.161 19.411 1.00 92.81 92 MET A O 1
ATOM 723 N N . ALA A 1 93 ? -8.255 -1.449 17.484 1.00 93.88 93 ALA A N 1
ATOM 724 C CA . ALA A 1 93 ? -9.225 -2.391 16.929 1.00 93.88 93 ALA A CA 1
ATOM 725 C C . ALA A 1 93 ? -9.360 -3.657 17.795 1.00 93.88 93 ALA A C 1
ATOM 727 O O . ALA A 1 93 ? -10.471 -4.114 18.057 1.00 93.88 93 ALA A O 1
ATOM 728 N N . GLN A 1 94 ? -8.244 -4.209 18.282 1.00 94.00 94 GLN A N 1
ATOM 729 C CA . GLN A 1 94 ? -8.262 -5.370 19.176 1.00 94.00 94 GLN A CA 1
ATOM 730 C C . GLN A 1 94 ? -8.952 -5.064 20.509 1.00 94.00 94 GLN A C 1
ATOM 732 O O . GLN A 1 94 ? -9.736 -5.883 20.985 1.00 94.00 94 GLN A O 1
ATOM 737 N N . ILE A 1 95 ? -8.667 -3.907 21.114 1.00 92.50 95 ILE A N 1
ATOM 738 C CA . ILE A 1 95 ? -9.316 -3.468 22.358 1.00 92.50 95 ILE A CA 1
ATOM 739 C C . ILE A 1 95 ? -10.819 -3.299 22.136 1.00 92.50 95 ILE A C 1
ATOM 741 O O . ILE A 1 95 ? -11.609 -3.788 22.941 1.00 92.50 95 ILE A O 1
ATOM 745 N N . TYR A 1 96 ? -11.209 -2.669 21.026 1.00 91.38 96 TYR A N 1
ATOM 746 C CA . TYR A 1 96 ? -12.609 -2.452 20.686 1.00 91.38 96 TYR A CA 1
ATOM 747 C C . TYR A 1 96 ? -13.374 -3.772 20.559 1.00 91.38 96 TYR A C 1
ATOM 749 O O . TYR A 1 96 ? -14.370 -3.961 21.250 1.00 91.38 96 TYR A O 1
ATOM 757 N N . ILE A 1 97 ? -12.860 -4.728 19.778 1.00 91.69 97 ILE A N 1
ATOM 758 C CA . ILE A 1 97 ? -13.489 -6.050 19.623 1.00 91.69 97 ILE A CA 1
ATOM 759 C C . ILE A 1 97 ? -13.624 -6.760 20.979 1.00 91.69 97 ILE A C 1
ATOM 761 O O . ILE A 1 97 ? -14.682 -7.309 21.284 1.00 91.69 97 ILE A O 1
ATOM 765 N N . LYS A 1 98 ? -12.580 -6.724 21.820 1.00 90.62 98 LYS A N 1
ATOM 766 C CA . LYS A 1 98 ? -12.617 -7.324 23.164 1.00 90.62 98 LYS A CA 1
ATOM 767 C C . LYS A 1 98 ? -13.680 -6.672 24.049 1.00 90.62 98 LYS A C 1
ATOM 769 O O . LYS A 1 98 ? -14.441 -7.377 24.699 1.00 90.62 98 LYS A O 1
ATOM 774 N N . SER A 1 99 ? -13.757 -5.343 24.050 1.00 85.44 99 SER A N 1
ATOM 775 C CA . SER A 1 99 ? -14.728 -4.593 24.852 1.00 85.44 99 SER A CA 1
ATOM 776 C C . SER A 1 99 ? -16.167 -4.832 24.385 1.00 85.44 99 SER A C 1
ATOM 778 O O . SER A 1 99 ? -17.030 -5.108 25.216 1.00 85.44 99 SER A O 1
ATOM 780 N N . SER A 1 100 ? -16.420 -4.829 23.071 1.00 78.81 100 SER A N 1
ATOM 781 C CA . SER A 1 100 ? -17.739 -5.149 22.507 1.00 78.81 100 SER A CA 1
ATOM 782 C C . SER A 1 100 ? -18.171 -6.592 22.793 1.00 78.81 100 SER A C 1
ATOM 784 O O . SER A 1 100 ? -19.360 -6.865 22.960 1.00 78.81 100 SER A O 1
ATOM 786 N N . SER A 1 101 ? -17.221 -7.525 22.891 1.00 79.94 101 SER A N 1
ATOM 787 C CA . SER A 1 101 ? -17.509 -8.917 23.251 1.00 79.94 101 SER A CA 1
ATOM 788 C C . SER A 1 101 ? -17.873 -9.087 24.728 1.00 79.94 101 SER A C 1
ATOM 790 O O . SER A 1 101 ? -18.688 -9.944 25.043 1.00 79.94 101 SER A O 1
ATOM 792 N N . ILE A 1 102 ? -17.280 -8.301 25.629 1.00 73.12 102 ILE A N 1
ATOM 793 C CA . ILE A 1 102 ? -17.564 -8.388 27.071 1.00 73.12 102 ILE A CA 1
ATOM 794 C C . ILE A 1 102 ? -18.952 -7.805 27.359 1.00 73.12 102 ILE A C 1
ATOM 796 O O . ILE A 1 102 ? -19.778 -8.455 27.988 1.00 73.12 102 ILE A O 1
ATOM 800 N N . HIS A 1 103 ? -19.264 -6.642 26.781 1.00 67.62 103 HIS A N 1
ATOM 801 C CA . HIS A 1 103 ? -20.574 -6.006 26.952 1.00 67.62 103 HIS A CA 1
ATOM 802 C C . HIS A 1 103 ? -21.746 -6.835 26.401 1.00 67.62 103 HIS A C 1
ATOM 804 O O . HIS A 1 103 ? -22.862 -6.718 26.888 1.00 67.62 103 HIS A O 1
ATOM 810 N N . SER A 1 104 ? -21.521 -7.668 25.380 1.00 61.22 104 SER A N 1
ATOM 811 C CA . SER A 1 104 ? -22.563 -8.560 24.844 1.00 61.22 104 SER A CA 1
ATOM 812 C C . SER A 1 104 ? -22.745 -9.852 25.650 1.00 61.22 104 SER A C 1
ATOM 814 O O . SER A 1 104 ? -23.773 -10.511 25.489 1.00 61.22 104 SER A O 1
ATOM 816 N N . ALA A 1 105 ? -21.790 -10.203 26.516 1.00 61.19 105 ALA A N 1
ATOM 817 C CA . ALA A 1 105 ? -21.915 -11.320 27.449 1.00 61.19 105 ALA A CA 1
ATOM 818 C C . ALA A 1 105 ? -22.683 -10.922 28.724 1.00 61.19 105 ALA A C 1
ATOM 820 O O . ALA A 1 105 ? -23.512 -11.703 29.175 1.00 61.19 105 ALA A O 1
ATOM 821 N N . ASP A 1 106 ? -22.491 -9.696 29.227 1.00 58.72 106 ASP A N 1
ATOM 822 C CA . ASP A 1 106 ? -23.155 -9.193 30.446 1.00 58.72 106 ASP A CA 1
ATOM 823 C C . ASP A 1 106 ? -24.661 -8.897 30.271 1.00 58.72 106 ASP A C 1
ATOM 825 O O . ASP A 1 106 ? -25.394 -8.811 31.247 1.00 58.72 106 ASP A O 1
ATOM 829 N N . VAL A 1 107 ? -25.159 -8.748 29.037 1.00 59.66 107 VAL A N 1
ATOM 830 C CA . VAL A 1 107 ? -26.589 -8.464 28.752 1.00 59.66 107 VAL A CA 1
ATOM 831 C C . VAL A 1 107 ? -27.418 -9.759 28.592 1.00 59.66 107 VAL A C 1
ATOM 833 O O . VAL A 1 107 ? -28.597 -9.713 28.245 1.00 59.66 107 VAL A O 1
ATOM 836 N N . ARG A 1 108 ? -26.818 -10.940 28.807 1.00 55.62 108 ARG A N 1
ATOM 837 C CA . ARG A 1 108 ? -27.482 -12.258 28.692 1.00 55.62 108 ARG A CA 1
ATOM 838 C C . ARG A 1 108 ? -27.676 -12.974 30.036 1.00 55.62 108 ARG A C 1
ATOM 840 O O . ARG A 1 108 ? -27.814 -14.198 30.031 1.00 55.62 108 ARG A O 1
ATOM 847 N N . GLU A 1 109 ? -27.716 -12.237 31.139 1.00 42.59 109 GLU A N 1
ATOM 848 C CA . GLU A 1 109 ? -28.122 -12.719 32.471 1.00 42.59 109 GLU A CA 1
ATOM 849 C C . GLU A 1 109 ? -29.294 -11.878 32.994 1.00 42.59 109 GLU A C 1
ATOM 851 O O . GLU A 1 109 ? -30.222 -12.474 33.586 1.00 42.59 109 GLU A O 1
#